Protein AF-A0A368F8L1-F1 (afdb_monomer)

Solvent-accessible surface area (backbone atoms only — not comparable to full-atom values): 5648 Å² total; per-residue (Å²): 132,92,80,85,63,76,74,54,62,53,98,48,73,66,45,27,51,52,34,55,73,67,60,71,75,77,75,64,91,86,54,55,66,55,58,50,49,54,52,49,37,58,64,38,85,54,59,72,73,11,58,43,56,38,98,64,23,62,53,56,53,60,71,28,81,73,40,69,86,60,58,68,63,43,52,74,69,67,67,59,84,82,80,86,77,84,84,126

Mean predicted aligned error: 4.56 Å

Structure (mmCIF, N/CA/C/O backbone):
data_AF-A0A368F8L1-F1
#
_entry.id   AF-A0A368F8L1-F1
#
loop_
_atom_site.group_PDB
_atom_site.id
_atom_site.type_symbol
_atom_site.label_atom_id
_atom_site.label_alt_id
_atom_site.label_comp_id
_atom_site.label_asym_id
_atom_site.label_entity_id
_atom_site.label_seq_id
_atom_site.pdbx_PDB_ins_code
_atom_site.Cartn_x
_atom_site.Cartn_y
_atom_site.Cartn_z
_atom_site.occupancy
_atom_site.B_iso_or_equiv
_atom_site.auth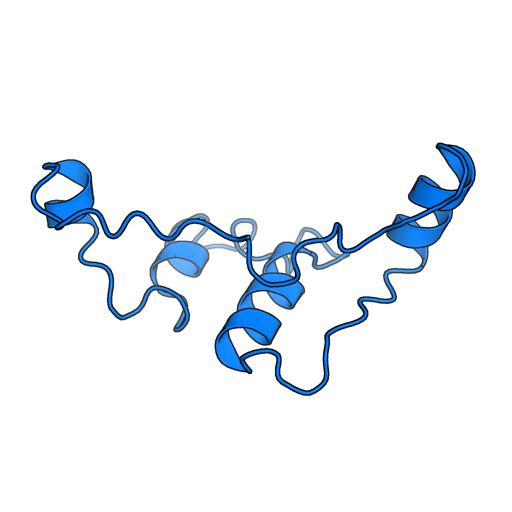_seq_id
_atom_site.auth_comp_id
_atom_site.auth_asym_id
_atom_site.auth_atom_id
_atom_site.pdbx_PDB_model_num
ATOM 1 N N . MET A 1 1 ? -3.547 -11.610 -0.447 1.00 69.88 1 MET A N 1
ATOM 2 C CA . MET A 1 1 ? -3.153 -11.059 -1.769 1.00 69.88 1 MET A CA 1
ATOM 3 C C . MET A 1 1 ?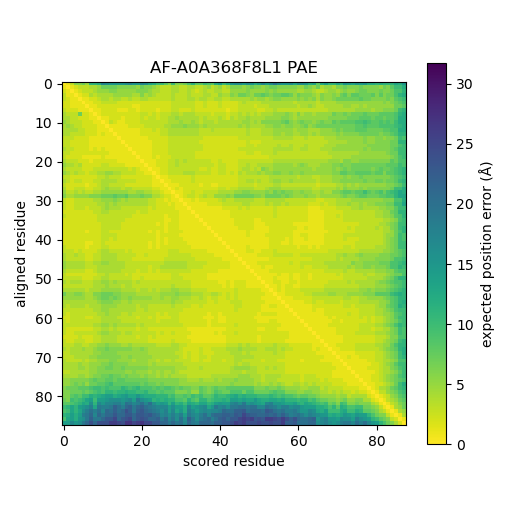 -4.395 -10.925 -2.642 1.00 69.88 1 MET A C 1
ATOM 5 O O . MET A 1 1 ? -5.166 -11.868 -2.675 1.00 69.88 1 MET A O 1
ATOM 9 N N . MET A 1 2 ? -4.611 -9.788 -3.319 1.00 85.06 2 MET A N 1
ATOM 10 C CA . MET A 1 2 ? -5.888 -9.507 -4.016 1.00 85.06 2 MET A CA 1
ATOM 11 C C . MET A 1 2 ? -5.892 -9.853 -5.512 1.00 85.06 2 MET A C 1
ATOM 13 O O . MET A 1 2 ? -6.907 -10.284 -6.040 1.00 85.06 2 MET A O 1
ATOM 17 N N . ALA A 1 3 ? -4.779 -9.632 -6.215 1.00 87.56 3 ALA A N 1
ATOM 18 C CA . ALA A 1 3 ? -4.698 -9.861 -7.663 1.00 87.56 3 ALA A CA 1
ATOM 19 C C . ALA A 1 3 ? -4.059 -11.212 -8.037 1.00 87.56 3 ALA A C 1
ATOM 21 O O . ALA A 1 3 ? -4.014 -11.539 -9.220 1.00 87.56 3 ALA A O 1
ATOM 22 N N . GLY A 1 4 ? -3.510 -11.951 -7.061 1.00 87.69 4 GLY A N 1
ATOM 23 C CA . GLY A 1 4 ? -2.761 -13.200 -7.282 1.00 87.69 4 GLY A CA 1
ATOM 24 C C . GLY A 1 4 ? -1.404 -13.028 -7.978 1.00 87.69 4 GLY A C 1
ATOM 25 O O . GLY A 1 4 ? -0.792 -14.000 -8.393 1.00 87.69 4 GLY A O 1
ATOM 26 N N . ARG A 1 5 ? -0.938 -11.789 -8.159 1.00 89.25 5 ARG A N 1
ATOM 27 C CA . ARG A 1 5 ? 0.243 -11.461 -8.966 1.00 89.25 5 ARG A CA 1
ATOM 28 C C . ARG A 1 5 ? 0.862 -10.132 -8.528 1.00 89.25 5 ARG A C 1
ATOM 30 O O . ARG A 1 5 ? 0.110 -9.264 -8.074 1.00 89.25 5 ARG A O 1
ATOM 37 N N . PRO A 1 6 ? 2.184 -9.938 -8.687 1.00 92.19 6 PRO A N 1
ATOM 38 C CA . PRO A 1 6 ? 2.843 -8.696 -8.301 1.00 92.19 6 PRO A CA 1
ATOM 39 C C . PRO A 1 6 ? 2.412 -7.515 -9.195 1.00 92.19 6 PRO A C 1
ATOM 41 O O . PRO A 1 6 ? 2.019 -7.736 -10.357 1.00 92.19 6 PRO A O 1
ATOM 44 N N . PRO A 1 7 ? 2.455 -6.277 -8.655 1.00 93.50 7 PRO A N 1
ATOM 45 C CA . PRO A 1 7 ? 2.041 -5.060 -9.358 1.00 93.50 7 PRO A CA 1
ATOM 46 C C . PRO A 1 7 ? 3.013 -4.640 -10.471 1.00 93.50 7 PRO A C 1
ATOM 48 O O . PRO A 1 7 ? 2.554 -4.142 -11.496 1.00 93.50 7 PRO A O 1
ATOM 51 N N . PHE A 1 8 ? 4.311 -4.902 -10.298 1.00 95.12 8 PHE A N 1
ATOM 52 C CA . PHE A 1 8 ? 5.375 -4.651 -11.275 1.00 95.12 8 PHE A CA 1
ATOM 53 C C . PHE A 1 8 ? 5.961 -5.981 -11.742 1.00 95.12 8 PHE A C 1
ATOM 55 O O . PHE A 1 8 ? 6.068 -6.917 -10.943 1.00 95.12 8 PHE A O 1
ATOM 62 N N . ARG A 1 9 ? 6.272 -6.095 -13.036 1.00 93.12 9 ARG A N 1
ATOM 63 C CA . ARG A 1 9 ? 6.759 -7.337 -13.657 1.00 93.12 9 ARG A CA 1
ATOM 64 C C . ARG A 1 9 ? 7.722 -7.040 -14.790 1.00 93.12 9 ARG A C 1
ATOM 66 O O . ARG A 1 9 ? 7.604 -6.009 -15.435 1.00 93.12 9 ARG A O 1
ATOM 73 N N . GLY A 1 10 ? 8.575 -8.016 -15.055 1.00 93.81 10 GLY A N 1
ATOM 74 C CA . GLY A 1 10 ? 9.505 -8.065 -16.169 1.00 93.81 10 GLY A CA 1
ATOM 75 C C . GLY A 1 10 ? 10.057 -9.481 -16.293 1.00 93.81 10 GLY A C 1
ATOM 76 O O . GLY A 1 10 ? 9.887 -10.293 -15.378 1.00 93.81 10 GLY A O 1
ATOM 77 N N . ASN A 1 11 ? 10.688 -9.784 -17.421 1.00 96.00 11 ASN A N 1
ATOM 78 C CA . ASN A 1 11 ? 11.336 -11.075 -17.663 1.00 96.00 11 ASN A CA 1
ATOM 79 C C . ASN A 1 11 ? 12.682 -11.193 -16.933 1.00 96.00 11 ASN A C 1
ATOM 81 O O . ASN A 1 11 ? 13.180 -12.293 -16.714 1.00 96.00 11 ASN A O 1
ATOM 85 N N . ASN A 1 12 ? 13.267 -10.059 -16.550 1.00 96.62 12 ASN A N 1
ATOM 86 C CA . ASN A 1 12 ? 14.500 -9.957 -15.782 1.00 96.62 12 ASN A CA 1
ATOM 87 C C . ASN A 1 12 ? 14.404 -8.810 -14.763 1.00 96.62 12 ASN A C 1
ATOM 89 O O . ASN A 1 12 ? 13.446 -8.034 -14.751 1.00 96.62 12 ASN A O 1
ATOM 93 N N . THR A 1 13 ? 15.408 -8.706 -13.896 1.00 96.44 13 THR A N 1
ATOM 94 C CA . THR A 1 13 ? 15.464 -7.699 -12.829 1.00 96.44 13 THR A CA 1
ATOM 95 C C . THR A 1 13 ? 15.430 -6.268 -13.371 1.00 96.44 13 THR A C 1
ATOM 97 O O . THR A 1 13 ? 14.742 -5.426 -12.801 1.00 96.44 13 THR A O 1
ATOM 100 N N . SER A 1 14 ? 16.120 -5.996 -14.482 1.00 97.25 14 SER A N 1
ATOM 101 C CA . SER A 1 14 ? 16.152 -4.663 -15.095 1.00 97.25 14 SER A CA 1
ATOM 102 C C . SER A 1 14 ? 14.762 -4.226 -15.555 1.00 97.25 14 SER A C 1
ATOM 104 O O . SER A 1 14 ? 14.299 -3.164 -15.159 1.00 97.25 14 SER A O 1
ATOM 106 N N . GLU A 1 15 ? 14.034 -5.095 -16.262 1.00 96.88 15 GLU A N 1
ATOM 107 C CA . GLU A 1 15 ? 12.656 -4.823 -16.690 1.00 96.88 15 GLU A CA 1
ATOM 108 C C . GLU A 1 15 ? 11.702 -4.617 -15.501 1.00 96.88 15 GLU A C 1
ATOM 110 O O . GLU A 1 15 ? 10.752 -3.836 -15.580 1.00 96.88 15 GLU A O 1
ATOM 115 N N . ILE A 1 16 ? 11.940 -5.299 -14.374 1.00 96.38 16 ILE A N 1
ATOM 116 C CA . ILE A 1 16 ? 11.166 -5.073 -13.145 1.00 96.38 16 ILE A CA 1
ATOM 117 C C . ILE A 1 16 ? 11.440 -3.669 -12.596 1.00 96.38 16 ILE A C 1
ATOM 119 O O . ILE A 1 16 ? 10.487 -2.983 -12.221 1.00 96.38 16 ILE A O 1
ATOM 123 N N . TYR A 1 17 ? 12.702 -3.230 -12.553 1.00 96.56 17 TYR A N 1
ATOM 124 C CA . TYR A 1 17 ? 13.044 -1.872 -12.123 1.00 96.56 17 TYR A CA 1
ATOM 125 C C . TYR A 1 17 ? 12.439 -0.820 -13.045 1.00 96.56 17 TYR A C 1
ATOM 127 O O . TYR A 1 17 ? 11.808 0.111 -12.547 1.00 96.56 17 TYR A O 1
ATOM 135 N N . ASP A 1 18 ? 12.525 -1.012 -14.359 1.00 95.88 18 ASP A N 1
ATOM 136 C CA . ASP A 1 18 ? 11.890 -0.123 -15.330 1.00 95.88 18 ASP A CA 1
ATOM 137 C C . ASP A 1 18 ? 10.377 -0.049 -15.086 1.00 95.88 18 ASP A C 1
ATOM 139 O O . ASP A 1 18 ? 9.805 1.036 -14.996 1.00 95.88 18 ASP A O 1
ATOM 143 N N . SER A 1 19 ? 9.721 -1.191 -14.848 1.00 95.31 19 SER A N 1
ATOM 144 C CA . SER A 1 19 ? 8.292 -1.238 -14.518 1.00 95.31 19 SER A CA 1
ATOM 145 C C . SER A 1 19 ? 7.946 -0.500 -13.215 1.00 95.31 19 SER A C 1
ATOM 147 O O . SER A 1 19 ? 6.877 0.117 -13.146 1.00 95.31 19 SER A O 1
ATOM 149 N N . ILE A 1 20 ? 8.810 -0.554 -12.194 1.00 95.44 20 ILE A N 1
ATOM 150 C CA . ILE A 1 20 ? 8.644 0.193 -10.936 1.00 95.44 20 ILE A CA 1
ATOM 151 C C . ILE A 1 20 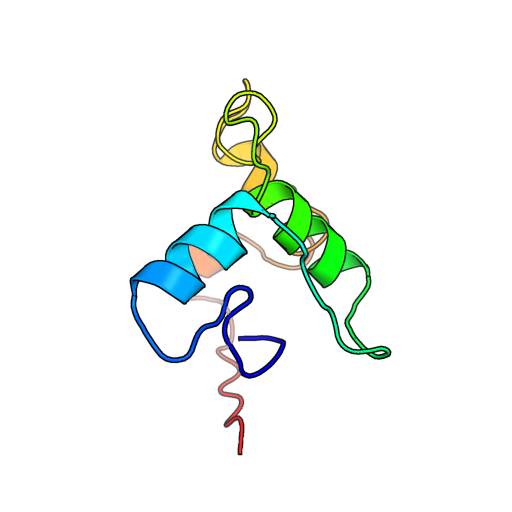? 8.746 1.697 -11.200 1.00 95.44 20 ILE A C 1
ATOM 153 O O . ILE A 1 20 ? 7.892 2.451 -10.731 1.00 95.44 20 ILE A O 1
ATOM 157 N N . MET A 1 21 ? 9.752 2.116 -11.970 1.00 93.25 21 MET A N 1
ATOM 158 C CA . MET A 1 21 ? 10.001 3.519 -12.305 1.00 93.25 21 MET A CA 1
ATOM 159 C C . MET A 1 21 ? 8.888 4.107 -13.181 1.00 93.25 21 MET A C 1
ATOM 161 O O . MET A 1 21 ? 8.475 5.242 -12.966 1.00 93.25 21 MET A O 1
ATOM 165 N N . GLU A 1 22 ? 8.341 3.328 -14.120 1.00 94.56 22 GLU A N 1
ATOM 166 C CA . GLU A 1 22 ? 7.181 3.737 -14.921 1.00 94.56 22 GLU A CA 1
ATOM 167 C C . GLU A 1 22 ? 5.896 3.892 -14.094 1.00 94.56 22 GLU A C 1
ATOM 169 O O . GLU A 1 22 ? 4.969 4.587 -14.511 1.00 94.56 22 GLU A O 1
ATOM 174 N N . HIS A 1 23 ? 5.799 3.194 -12.959 1.00 92.88 23 HIS A N 1
ATOM 175 C CA . HIS A 1 23 ? 4.669 3.245 -12.033 1.00 92.88 23 HIS A CA 1
ATOM 176 C C . HIS A 1 23 ? 3.278 2.965 -12.661 1.00 92.88 23 HIS A C 1
ATOM 178 O O . HIS A 1 23 ? 2.228 3.382 -12.164 1.00 92.88 23 HIS A O 1
ATOM 184 N N . LYS A 1 24 ? 3.215 2.203 -13.759 1.00 92.00 24 LYS A N 1
ATOM 185 C CA . LYS A 1 24 ? 1.949 1.880 -14.448 1.00 92.00 24 LYS A CA 1
ATOM 186 C C . LYS A 1 24 ? 1.208 0.719 -13.775 1.00 92.00 24 LYS A C 1
ATOM 188 O O . LYS A 1 24 ? 1.210 -0.414 -14.261 1.00 92.00 24 LYS A O 1
ATOM 193 N N . LEU A 1 25 ? 0.518 1.000 -12.670 1.00 92.94 25 LEU A N 1
ATOM 194 C CA . LEU A 1 25 ? -0.262 0.001 -11.930 1.00 92.94 25 LEU A CA 1
ATOM 195 C C . LEU A 1 25 ? -1.483 -0.502 -12.724 1.00 92.94 25 LEU A C 1
ATOM 197 O O . LEU A 1 25 ? -2.438 0.237 -12.980 1.00 92.94 25 LEU A O 1
ATOM 201 N N . LYS A 1 26 ? -1.499 -1.799 -13.055 1.00 92.12 26 LYS A N 1
ATOM 202 C CA . LYS A 1 26 ? -2.614 -2.460 -13.758 1.00 92.12 26 LYS A CA 1
ATOM 203 C C . LYS A 1 26 ? -3.479 -3.274 -12.796 1.00 92.12 26 LYS A C 1
ATOM 205 O O . LYS A 1 26 ? -3.035 -4.270 -12.226 1.00 92.12 26 LYS A O 1
ATOM 210 N N . PHE A 1 27 ? -4.755 -2.909 -12.695 1.00 93.0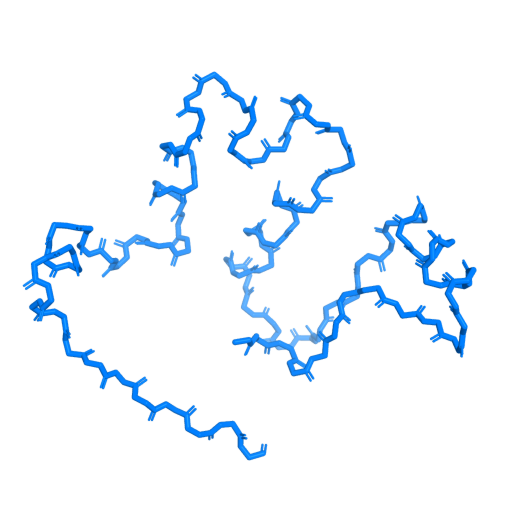0 27 PHE A N 1
ATOM 211 C CA . PHE A 1 27 ? -5.740 -3.607 -11.864 1.00 93.00 27 PHE A CA 1
ATOM 212 C C . PHE A 1 27 ? -6.747 -4.384 -12.730 1.00 93.00 27 PHE A C 1
ATOM 214 O O . PHE A 1 27 ? -7.170 -3.862 -13.763 1.00 93.00 27 PHE A O 1
ATOM 221 N N . PRO A 1 28 ? -7.178 -5.594 -12.322 1.00 92.56 28 PRO A N 1
ATOM 222 C CA . PRO A 1 28 ? -8.320 -6.277 -12.936 1.00 92.56 28 PRO A CA 1
ATOM 223 C C . PRO A 1 28 ? -9.594 -5.414 -12.925 1.00 92.56 28 PRO A C 1
ATOM 225 O O . PRO A 1 28 ? -9.764 -4.569 -12.044 1.00 92.56 28 PRO A O 1
ATOM 228 N N . ARG A 1 29 ? -10.519 -5.645 -13.870 1.00 90.00 29 ARG A N 1
ATOM 229 C CA . ARG A 1 29 ? -11.788 -4.887 -13.944 1.00 90.00 29 ARG A CA 1
ATOM 230 C C . ARG A 1 29 ? -12.631 -5.026 -12.673 1.00 90.00 29 ARG A C 1
ATOM 232 O O . ARG A 1 29 ? -13.181 -4.040 -12.206 1.00 90.00 29 ARG A O 1
ATOM 239 N N . SER A 1 30 ? -12.673 -6.222 -12.092 1.00 89.75 30 SER A N 1
ATOM 240 C CA . SER A 1 30 ? -13.418 -6.543 -10.868 1.00 89.75 30 SER A CA 1
ATOM 241 C C . SER A 1 30 ? -12.679 -6.193 -9.569 1.00 89.75 30 SER A C 1
ATOM 243 O O . SER A 1 30 ? -13.086 -6.617 -8.490 1.00 89.75 30 SER A O 1
ATOM 245 N N . PHE A 1 31 ? -11.571 -5.448 -9.636 1.00 92.94 31 PHE A N 1
ATOM 246 C CA . PHE A 1 31 ? -10.803 -5.121 -8.440 1.00 92.94 31 PHE A CA 1
ATOM 247 C C . PHE A 1 31 ? -11.574 -4.142 -7.550 1.00 92.94 31 PHE A C 1
ATOM 249 O O . PHE A 1 31 ? -11.987 -3.074 -8.005 1.00 92.94 31 PHE A O 1
ATOM 256 N N . ASN A 1 32 ? -11.734 -4.495 -6.273 1.00 94.75 32 ASN A N 1
ATOM 257 C CA . ASN A 1 32 ? -12.432 -3.671 -5.291 1.00 94.75 32 ASN A CA 1
ATOM 258 C C . ASN A 1 32 ? -11.861 -2.236 -5.264 1.00 94.75 32 ASN A C 1
ATOM 260 O O . ASN A 1 32 ? -10.645 -2.044 -5.224 1.00 94.75 32 ASN A O 1
ATOM 264 N N . LEU A 1 33 ? -12.735 -1.226 -5.288 1.00 96.06 33 LEU A N 1
ATOM 265 C CA . LEU A 1 33 ? -12.325 0.180 -5.397 1.00 96.06 33 LEU A CA 1
ATOM 266 C C . LEU A 1 33 ? -11.568 0.678 -4.160 1.00 96.06 33 LEU A C 1
ATOM 268 O O . LEU A 1 33 ? -10.572 1.382 -4.301 1.00 96.06 33 LEU A O 1
ATOM 272 N N . VAL A 1 34 ? -11.985 0.264 -2.963 1.00 96.81 34 VAL A N 1
ATOM 273 C CA . VAL A 1 34 ? -11.301 0.610 -1.707 1.00 96.81 34 VAL A CA 1
ATOM 274 C C . VAL A 1 34 ? -9.935 -0.080 -1.634 1.00 96.81 34 VAL A C 1
ATOM 276 O O . VAL A 1 34 ? -8.956 0.534 -1.216 1.00 96.81 34 VAL A O 1
ATOM 279 N N . ALA A 1 35 ? -9.845 -1.325 -2.116 1.00 95.31 35 ALA A N 1
ATOM 280 C CA . ALA A 1 35 ? -8.578 -2.042 -2.263 1.00 95.31 35 ALA A CA 1
ATO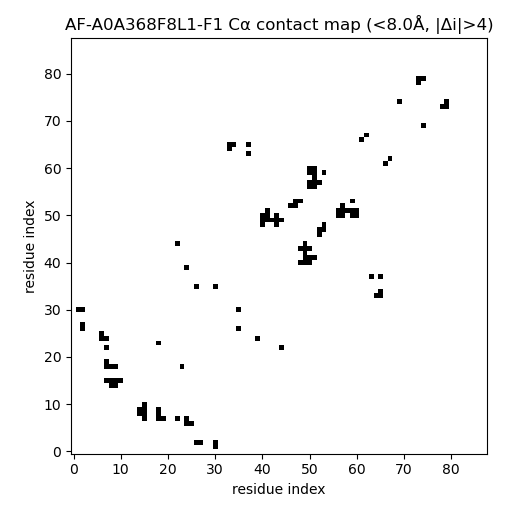M 281 C C . ALA A 1 35 ? -7.643 -1.343 -3.262 1.00 95.31 35 ALA A C 1
ATOM 283 O O . ALA A 1 35 ? -6.435 -1.267 -3.055 1.00 95.31 35 ALA A O 1
ATOM 284 N N . LYS A 1 36 ? -8.189 -0.847 -4.378 1.00 96.00 36 LYS A N 1
ATOM 285 C CA . LYS A 1 36 ? -7.414 -0.106 -5.381 1.00 96.00 36 LYS A CA 1
ATOM 286 C C . LYS A 1 36 ? -6.834 1.169 -4.774 1.00 96.00 36 LYS A C 1
ATOM 288 O O . LYS A 1 36 ? -5.669 1.463 -5.022 1.00 96.00 36 LYS A O 1
ATOM 293 N N . ASP A 1 37 ? -7.634 1.894 -3.995 1.00 97.50 37 ASP A N 1
ATOM 294 C CA . ASP A 1 37 ? -7.227 3.143 -3.346 1.00 97.50 37 ASP A CA 1
ATOM 295 C C . ASP A 1 37 ? -6.059 2.928 -2.373 1.00 97.50 37 ASP A C 1
ATOM 297 O O . ASP A 1 37 ? -5.017 3.564 -2.525 1.00 97.50 37 ASP A O 1
ATOM 301 N N . ILE A 1 38 ? -6.169 1.953 -1.457 1.00 97.38 38 ILE A N 1
ATOM 302 C CA . ILE A 1 38 ? -5.078 1.650 -0.513 1.00 97.38 38 ILE A CA 1
ATOM 303 C C . ILE A 1 38 ? -3.794 1.232 -1.244 1.00 97.38 38 ILE A C 1
ATOM 305 O O . ILE A 1 38 ? -2.714 1.702 -0.900 1.00 97.38 38 ILE A O 1
ATOM 309 N N . VAL A 1 39 ? -3.893 0.395 -2.287 1.00 96.56 39 VAL A N 1
ATOM 310 C CA . VAL A 1 39 ? -2.718 -0.053 -3.055 1.00 96.56 39 VAL A CA 1
ATOM 311 C C . VAL A 1 39 ? -2.028 1.125 -3.737 1.00 96.56 39 VAL A C 1
ATOM 313 O O . VAL A 1 39 ? -0.806 1.211 -3.686 1.00 96.56 39 VAL A O 1
ATOM 316 N N . LYS A 1 40 ? -2.787 2.040 -4.351 1.00 96.50 40 LYS A N 1
ATOM 317 C CA . LYS A 1 40 ? -2.216 3.237 -4.984 1.00 96.50 40 LYS A CA 1
ATOM 318 C C . LYS A 1 40 ? -1.489 4.116 -3.969 1.00 96.50 40 LYS A C 1
ATOM 320 O O . LYS A 1 40 ? -0.338 4.455 -4.193 1.00 96.50 40 LYS A O 1
ATOM 325 N N . LYS A 1 41 ? -2.127 4.415 -2.835 1.00 97.19 41 LYS A N 1
ATOM 326 C CA . LYS A 1 41 ? -1.554 5.290 -1.800 1.00 97.19 41 LYS A CA 1
ATOM 327 C C . LYS A 1 41 ? -0.314 4.700 -1.122 1.00 97.19 41 LYS A C 1
ATOM 329 O O . LYS A 1 41 ? 0.579 5.442 -0.723 1.00 97.19 41 LYS A O 1
ATOM 334 N N . LEU A 1 42 ? -0.243 3.374 -0.991 1.00 97.12 42 LEU A N 1
ATOM 335 C CA . LEU A 1 42 ? 0.947 2.685 -0.481 1.00 97.12 42 LEU A CA 1
ATOM 336 C C . LEU A 1 42 ? 2.086 2.637 -1.507 1.00 97.12 42 LEU A C 1
ATOM 338 O O . LEU A 1 42 ? 3.251 2.688 -1.124 1.00 97.12 42 LEU A O 1
ATOM 342 N N . LEU A 1 43 ? 1.760 2.526 -2.797 1.00 96.62 43 LEU A N 1
ATOM 343 C CA . LEU A 1 43 ? 2.746 2.471 -3.878 1.00 96.62 43 LEU A CA 1
ATOM 344 C C . LEU A 1 43 ? 3.108 3.851 -4.441 1.00 96.62 43 LEU A C 1
ATOM 346 O O . LEU A 1 43 ? 3.851 3.906 -5.412 1.00 96.62 43 LEU A O 1
ATOM 350 N N . GLU A 1 44 ? 2.637 4.938 -3.830 1.00 95.94 44 GLU A N 1
ATOM 351 C CA . GLU A 1 44 ? 2.906 6.311 -4.263 1.00 95.94 44 GLU A CA 1
ATOM 352 C C . GLU A 1 44 ? 4.406 6.561 -4.483 1.00 95.94 44 GLU A C 1
ATOM 354 O O . GLU A 1 44 ? 5.243 6.173 -3.655 1.00 95.94 44 GLU A O 1
ATOM 359 N N . ILE A 1 45 ? 4.750 7.195 -5.606 1.00 94.69 45 ILE A N 1
ATOM 360 C CA . ILE A 1 45 ? 6.143 7.434 -6.006 1.00 94.69 45 ILE A CA 1
ATOM 361 C C . ILE A 1 45 ? 6.769 8.444 -5.050 1.00 94.69 45 ILE A C 1
ATOM 363 O O . ILE A 1 45 ? 7.853 8.203 -4.508 1.00 94.69 45 ILE A O 1
ATOM 367 N N . ASP A 1 46 ? 6.060 9.547 -4.804 1.00 94.62 46 ASP A N 1
ATOM 368 C CA . ASP A 1 46 ? 6.499 10.566 -3.865 1.00 94.62 46 ASP A CA 1
ATOM 369 C C . ASP A 1 46 ? 6.354 10.055 -2.427 1.00 94.62 46 ASP A C 1
ATOM 371 O O . ASP A 1 46 ? 5.260 9.881 -1.887 1.00 94.62 46 ASP A O 1
ATOM 375 N N . ARG A 1 47 ? 7.497 9.841 -1.772 1.00 93.62 47 ARG A N 1
ATOM 376 C CA . ARG A 1 47 ? 7.553 9.372 -0.384 1.00 93.62 47 ARG A CA 1
ATOM 377 C C . ARG A 1 47 ? 6.856 10.320 0.588 1.00 93.62 47 ARG A C 1
ATOM 379 O O . ARG A 1 47 ? 6.379 9.848 1.609 1.00 93.62 47 ARG A O 1
ATOM 386 N N . THR A 1 48 ? 6.788 11.616 0.298 1.00 95.62 48 THR A N 1
ATOM 387 C CA . THR A 1 48 ? 6.140 12.599 1.181 1.00 95.62 48 THR A CA 1
ATOM 388 C C . THR A 1 48 ? 4.615 12.489 1.164 1.00 95.62 48 THR A C 1
ATOM 390 O O . THR A 1 48 ? 3.963 12.857 2.140 1.00 95.62 48 THR A O 1
ATOM 393 N N . LEU A 1 49 ? 4.056 11.927 0.087 1.00 95.81 49 LEU A N 1
ATOM 394 C CA . LEU A 1 49 ? 2.623 11.685 -0.101 1.00 95.81 49 LEU A CA 1
ATOM 395 C C . LEU A 1 49 ? 2.234 10.221 0.145 1.00 95.81 49 LEU A C 1
ATOM 397 O O . LEU A 1 49 ? 1.050 9.884 0.203 1.00 95.81 49 LEU A O 1
ATOM 401 N N . ARG A 1 50 ? 3.225 9.338 0.298 1.00 97.69 50 ARG A N 1
ATOM 402 C CA . ARG A 1 50 ? 3.007 7.912 0.521 1.00 97.69 50 ARG A CA 1
ATOM 403 C C . ARG A 1 50 ? 2.329 7.668 1.861 1.00 97.69 50 ARG A C 1
ATOM 405 O O . ARG A 1 50 ? 2.746 8.171 2.907 1.00 97.69 50 ARG A O 1
ATOM 412 N N . LEU A 1 51 ? 1.289 6.840 1.834 1.00 97.50 51 LEU A N 1
ATOM 413 C CA . LEU A 1 51 ? 0.572 6.438 3.038 1.00 97.50 51 LEU A CA 1
ATOM 414 C C . LEU A 1 51 ? 1.530 5.779 4.036 1.00 97.50 51 LEU A C 1
ATOM 416 O O . LEU A 1 51 ? 2.285 4.880 3.669 1.00 97.50 51 LEU A O 1
ATOM 420 N N . GLY A 1 52 ? 1.499 6.230 5.290 1.00 96.50 52 GLY A N 1
ATOM 421 C CA . GLY A 1 52 ? 2.456 5.803 6.313 1.00 96.50 52 GLY A CA 1
ATOM 422 C C . GLY A 1 52 ? 3.690 6.702 6.455 1.00 96.50 52 GLY A C 1
ATOM 423 O O . GLY A 1 52 ? 4.371 6.610 7.472 1.00 96.50 52 GLY A O 1
ATOM 424 N N . CYS A 1 53 ? 3.967 7.581 5.487 1.00 96.81 53 CYS A N 1
ATOM 425 C CA . CYS A 1 53 ? 5.108 8.507 5.502 1.00 96.81 53 CYS A CA 1
ATOM 426 C C . CYS A 1 53 ? 4.708 9.974 5.749 1.00 96.81 53 CYS A C 1
ATOM 428 O O . CYS A 1 53 ? 5.574 10.833 5.904 1.00 96.81 53 CYS A O 1
ATOM 430 N N . MET A 1 54 ? 3.405 10.258 5.790 1.00 94.69 54 MET A N 1
ATOM 431 C CA . MET A 1 54 ? 2.845 11.570 6.116 1.00 94.69 54 MET A CA 1
ATOM 432 C C . MET A 1 54 ? 2.872 11.837 7.631 1.00 94.69 54 MET A C 1
ATOM 434 O O . MET A 1 54 ? 3.318 11.009 8.425 1.00 94.69 54 MET A O 1
ATOM 438 N N . LYS A 1 55 ? 2.370 13.006 8.052 1.00 95.94 55 LYS A N 1
ATOM 439 C CA . LYS A 1 55 ? 2.432 13.479 9.447 1.00 95.94 55 LYS A CA 1
ATOM 440 C C . LYS A 1 55 ? 1.838 12.508 10.473 1.00 95.94 55 LYS A C 1
ATOM 442 O O . LYS A 1 55 ? 2.386 12.408 11.565 1.00 95.94 55 LYS A O 1
ATOM 447 N N . ASN A 1 56 ? 0.760 11.793 10.143 1.00 95.44 56 ASN A N 1
ATOM 448 C CA . ASN A 1 56 ? 0.138 10.854 11.085 1.00 95.44 56 ASN A CA 1
ATOM 449 C C . ASN A 1 56 ? 0.758 9.446 11.011 1.00 95.44 56 ASN A C 1
ATOM 451 O O . ASN A 1 56 ? 0.369 8.551 11.766 1.00 95.44 56 ASN A O 1
ATOM 455 N N . GLY A 1 57 ? 1.723 9.230 10.111 1.00 95.56 57 GLY A N 1
ATOM 456 C CA . GLY A 1 57 ? 2.464 7.984 9.972 1.00 95.56 57 GLY A CA 1
ATOM 457 C C . GLY A 1 57 ? 1.549 6.772 9.804 1.00 95.56 57 GLY A C 1
ATOM 458 O O . GLY A 1 57 ? 0.637 6.757 8.977 1.00 95.56 57 GLY A O 1
ATOM 459 N N . VAL A 1 58 ? 1.776 5.744 10.625 1.00 96.06 58 VAL A N 1
ATOM 460 C CA . VAL A 1 58 ? 1.007 4.490 10.597 1.00 96.06 58 VAL A CA 1
ATOM 461 C C . VAL A 1 58 ? -0.496 4.696 10.812 1.00 96.06 58 VAL A C 1
ATOM 463 O O . VAL A 1 58 ? -1.292 3.909 10.305 1.00 96.06 58 VAL A O 1
ATOM 466 N N . ARG A 1 59 ? -0.907 5.764 11.507 1.00 96.62 59 ARG A N 1
ATOM 467 C CA . ARG A 1 59 ? -2.319 6.056 11.771 1.00 96.62 59 ARG A CA 1
ATOM 468 C C . ARG A 1 59 ? -3.111 6.222 10.469 1.00 96.62 59 ARG A C 1
ATOM 470 O O . ARG A 1 59 ? -4.196 5.662 10.362 1.00 96.62 59 ARG A O 1
ATOM 477 N N . ASP A 1 60 ? -2.527 6.861 9.450 1.00 96.25 60 ASP A N 1
ATOM 478 C CA . ASP A 1 60 ? -3.160 7.017 8.130 1.00 96.25 60 ASP A CA 1
ATOM 479 C C . ASP A 1 60 ? -3.406 5.666 7.435 1.00 96.25 60 ASP A C 1
ATOM 481 O O . ASP A 1 60 ? -4.348 5.516 6.655 1.00 96.2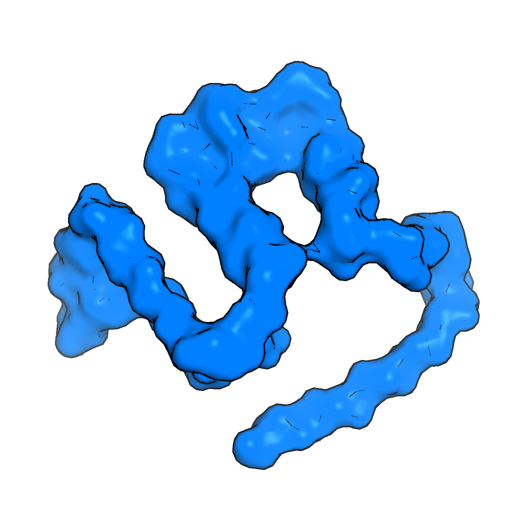5 60 ASP A O 1
ATOM 485 N N . VAL A 1 61 ? -2.562 4.665 7.715 1.00 97.31 61 VAL A N 1
ATOM 486 C CA . VAL A 1 61 ? -2.748 3.297 7.217 1.00 97.31 61 VAL A CA 1
ATOM 487 C C . VAL A 1 61 ? -3.898 2.628 7.961 1.00 97.31 61 VAL A C 1
ATOM 489 O O . VAL A 1 61 ? -4.791 2.085 7.316 1.00 97.31 61 VAL A O 1
ATOM 492 N N . LEU A 1 62 ? -3.889 2.679 9.295 1.00 96.31 62 LEU A N 1
ATOM 493 C CA . LEU A 1 62 ? -4.873 1.994 10.141 1.00 96.31 62 LEU A CA 1
ATOM 494 C C . LEU A 1 62 ? -6.293 2.552 9.972 1.00 96.31 62 LEU A C 1
ATOM 496 O O . LEU A 1 62 ? -7.251 1.783 9.943 1.00 96.31 62 LEU A O 1
ATOM 500 N N . ASP A 1 63 ? -6.419 3.870 9.808 1.00 96.56 63 ASP A N 1
ATOM 501 C CA . ASP A 1 63 ? -7.703 4.565 9.662 1.00 96.56 63 ASP A CA 1
ATOM 502 C C . ASP A 1 63 ? -8.231 4.539 8.209 1.00 96.56 63 ASP A C 1
ATOM 504 O O . ASP A 1 63 ? -9.311 5.053 7.904 1.00 96.56 63 ASP A O 1
ATOM 508 N N . HIS A 1 64 ? -7.497 3.928 7.273 1.00 98.06 64 HIS A N 1
ATOM 509 C CA . HIS A 1 64 ? -7.939 3.824 5.888 1.00 98.06 64 HIS A CA 1
ATOM 510 C C . HIS A 1 64 ? -9.218 2.979 5.767 1.00 98.06 64 HIS A C 1
ATOM 512 O O . HIS A 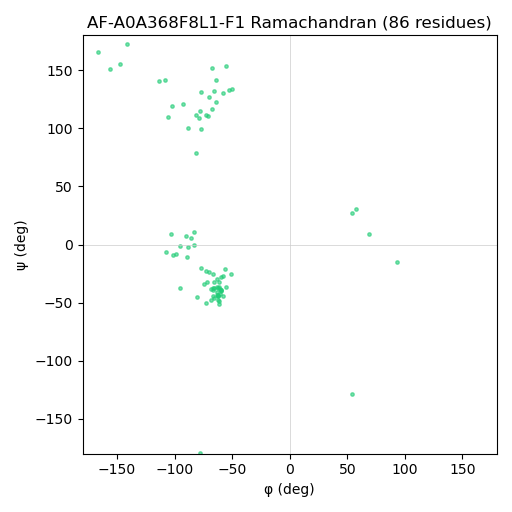1 64 ? -9.325 1.899 6.346 1.00 98.06 64 HIS A O 1
ATOM 518 N N . LYS A 1 65 ? -10.148 3.378 4.882 1.00 97.62 65 LYS A N 1
ATOM 519 C CA . LYS A 1 65 ? -11.430 2.675 4.624 1.00 97.62 65 LYS A CA 1
ATOM 520 C C . LYS A 1 65 ? -11.295 1.175 4.341 1.00 97.62 65 LYS A C 1
ATOM 522 O O . LYS A 1 65 ? -12.239 0.416 4.536 1.00 97.62 65 LYS A O 1
ATOM 527 N N . TRP A 1 66 ? -10.132 0.750 3.855 1.00 96.75 66 TRP A N 1
ATOM 528 C CA . TRP A 1 66 ? -9.822 -0.661 3.616 1.00 96.75 66 TRP A CA 1
ATOM 529 C C . TRP A 1 66 ? -9.849 -1.487 4.907 1.00 96.75 66 TRP A C 1
ATOM 531 O O . TRP A 1 66 ? -10.335 -2.614 4.899 1.00 96.75 66 TRP A O 1
ATOM 541 N N . PHE A 1 67 ? -9.391 -0.905 6.013 1.00 96.12 67 PHE A N 1
ATOM 542 C CA . PHE A 1 67 ? -9.305 -1.556 7.313 1.00 96.12 67 PHE A CA 1
ATOM 543 C C . PHE A 1 67 ? -10.421 -1.140 8.281 1.00 96.12 67 PHE A C 1
ATOM 545 O O . PHE A 1 67 ? -10.406 -1.557 9.428 1.00 96.12 67 PHE A O 1
ATOM 552 N N . GLN A 1 68 ? -11.440 -0.401 7.825 1.00 95.38 68 GLN A N 1
ATOM 553 C CA . GLN A 1 68 ? -12.519 0.127 8.682 1.00 95.38 68 GLN A CA 1
ATOM 554 C C . GLN A 1 68 ? -13.287 -0.931 9.499 1.00 95.38 68 GLN A C 1
ATOM 556 O O . GLN A 1 68 ? -13.982 -0.590 10.445 1.00 95.38 68 GLN A O 1
ATOM 561 N N . LYS A 1 69 ? -13.238 -2.205 9.084 1.00 92.88 69 LYS A N 1
ATOM 562 C CA . LYS A 1 69 ? -13.914 -3.325 9.760 1.00 92.88 69 LY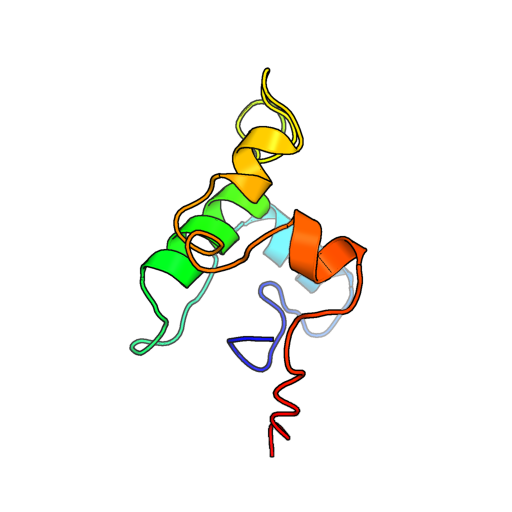S A CA 1
ATOM 563 C C . LYS A 1 69 ? -13.004 -4.074 10.737 1.00 92.88 69 LYS A C 1
ATOM 565 O O . LYS A 1 69 ? -13.441 -5.067 11.307 1.00 92.88 69 LYS A O 1
ATOM 570 N N . ILE A 1 70 ? -11.740 -3.672 10.852 1.00 93.19 70 ILE A N 1
ATOM 571 C CA . ILE A 1 70 ? -10.776 -4.296 11.752 1.00 93.19 70 ILE A CA 1
ATOM 572 C C . ILE A 1 70 ? -10.810 -3.545 13.074 1.00 93.19 70 ILE A C 1
ATOM 574 O O . ILE A 1 70 ? -10.517 -2.351 13.117 1.00 93.19 70 ILE A O 1
ATOM 578 N N . ASP A 1 71 ? -11.114 -4.268 14.146 1.00 94.75 71 ASP A N 1
ATOM 579 C CA . ASP A 1 71 ? -10.772 -3.822 15.486 1.00 94.75 71 ASP A CA 1
ATOM 580 C C . ASP A 1 71 ? -9.303 -4.179 15.750 1.00 94.75 71 ASP A C 1
ATOM 582 O O . ASP A 1 71 ? -8.905 -5.347 15.788 1.00 94.75 71 ASP A O 1
ATOM 586 N N . TRP A 1 72 ? -8.468 -3.147 15.849 1.00 94.31 72 TRP A N 1
ATOM 587 C CA . TRP A 1 72 ? -7.029 -3.308 16.023 1.00 94.31 72 TRP A CA 1
ATOM 588 C C . TRP A 1 72 ? -6.651 -3.840 17.405 1.00 94.31 72 TRP A C 1
ATOM 590 O O . TRP A 1 72 ? -5.574 -4.424 17.544 1.00 94.31 72 TRP A O 1
ATOM 600 N N . GLU A 1 73 ? -7.502 -3.645 18.412 1.00 95.12 73 GLU A N 1
ATOM 601 C CA . GLU A 1 73 ? -7.256 -4.124 19.767 1.00 95.12 73 GLU A CA 1
ATOM 602 C C . GLU A 1 73 ? -7.611 -5.603 19.887 1.00 95.12 73 GLU A C 1
ATOM 604 O O . GLU A 1 73 ? -6.788 -6.395 20.348 1.00 95.12 73 GLU A O 1
ATOM 609 N N . ASP A 1 74 ? -8.757 -6.016 19.347 1.00 94.88 74 ASP A N 1
ATOM 610 C CA . ASP A 1 74 ? -9.101 -7.438 19.261 1.00 94.88 74 ASP A CA 1
ATOM 611 C C . ASP A 1 74 ? -8.082 -8.211 18.420 1.00 94.88 74 ASP A C 1
ATOM 613 O O . ASP A 1 74 ? -7.702 -9.330 18.774 1.00 94.88 74 ASP A O 1
ATOM 617 N N . LEU A 1 75 ? -7.586 -7.614 17.327 1.00 94.25 75 LEU A N 1
ATOM 618 C CA . LEU A 1 75 ? -6.537 -8.226 16.513 1.00 94.25 75 LEU A CA 1
ATOM 619 C C . LEU A 1 75 ? -5.246 -8.421 17.319 1.00 94.25 75 LEU A C 1
ATOM 621 O O . LEU A 1 75 ? -4.638 -9.488 17.254 1.00 94.25 75 LEU A O 1
ATOM 625 N N . ARG A 1 76 ? -4.841 -7.413 18.102 1.00 93.94 76 ARG A N 1
ATOM 626 C CA . ARG A 1 76 ? -3.655 -7.473 18.972 1.00 93.94 76 ARG A CA 1
ATOM 627 C C . ARG A 1 76 ? -3.798 -8.540 20.055 1.00 93.94 76 ARG A C 1
ATOM 629 O O . ARG A 1 76 ? -2.820 -9.203 20.386 1.00 93.94 76 ARG A O 1
ATOM 636 N N . GLN A 1 77 ? -5.007 -8.713 20.578 1.00 96.69 77 GLN A N 1
ATOM 637 C CA . GLN A 1 77 ? -5.337 -9.702 21.603 1.00 96.69 77 GLN A CA 1
ATOM 638 C C . GLN A 1 77 ? -5.671 -11.088 21.026 1.00 96.69 77 GLN A C 1
ATOM 640 O O . GLN A 1 77 ? -6.048 -11.980 21.783 1.00 96.69 77 GLN A O 1
ATOM 645 N N . LEU A 1 78 ? -5.525 -11.284 19.707 1.00 91.88 78 LEU A N 1
ATOM 646 C CA . LEU A 1 78 ? -5.823 -12.534 18.995 1.00 91.88 78 LEU A CA 1
ATOM 647 C C . LEU A 1 78 ? -7.276 -13.014 19.165 1.00 91.88 78 LEU A C 1
ATOM 649 O O . LEU A 1 78 ? -7.555 -14.210 19.129 1.00 91.88 78 LEU A O 1
ATOM 653 N N . LYS A 1 79 ? -8.212 -12.076 19.327 1.00 93.81 79 LYS A N 1
ATOM 654 C CA . LYS A 1 79 ? -9.649 -12.343 19.497 1.00 93.81 79 LYS A CA 1
ATOM 655 C C . LYS A 1 79 ? -10.422 -12.409 18.180 1.00 93.81 79 LYS A C 1
ATOM 657 O O . LYS A 1 79 ? -11.582 -12.806 18.166 1.00 93.81 79 LYS A O 1
ATOM 662 N N . VAL A 1 80 ? -9.797 -12.016 17.073 1.00 90.00 80 VAL A N 1
ATOM 663 C CA . VAL A 1 80 ? -10.428 -12.015 15.748 1.00 90.00 80 VAL A CA 1
ATOM 664 C C . VAL A 1 80 ? -10.480 -13.435 15.186 1.00 90.00 80 VAL A C 1
ATOM 666 O O . VAL A 1 80 ? -9.466 -14.130 15.133 1.00 90.00 80 VAL A O 1
ATOM 669 N N . GLU A 1 81 ? -11.648 -13.850 14.694 1.00 86.12 81 GLU A N 1
ATOM 670 C CA . GLU A 1 81 ? -11.787 -15.119 13.980 1.00 86.12 81 GLU A CA 1
ATOM 671 C C . GLU A 1 81 ? -10.968 -15.124 12.682 1.00 86.12 81 GLU A C 1
ATOM 673 O O . GLU A 1 81 ? -11.156 -14.300 11.779 1.00 86.12 81 GLU A O 1
ATOM 678 N N . VAL A 1 82 ? -10.068 -16.099 12.556 1.00 82.12 82 VAL A N 1
ATOM 679 C CA . VAL A 1 82 ? -9.237 -16.252 11.362 1.00 82.12 82 VAL A CA 1
ATOM 680 C C . VAL A 1 82 ? -10.056 -16.887 10.243 1.00 82.12 82 VAL A C 1
ATOM 682 O O . VAL A 1 82 ? -10.408 -18.064 10.290 1.00 82.12 82 VAL A O 1
ATOM 685 N N . ARG A 1 83 ? -10.288 -16.136 9.165 1.00 76.12 83 ARG A N 1
ATOM 686 C CA . ARG A 1 83 ? -10.758 -16.712 7.900 1.00 76.12 83 ARG A CA 1
ATOM 687 C C . ARG A 1 83 ? -9.571 -17.139 7.049 1.00 76.12 83 ARG A C 1
ATOM 689 O O . ARG A 1 83 ? -8.968 -16.319 6.358 1.00 76.12 83 ARG A O 1
ATOM 696 N N . VAL A 1 84 ? -9.264 -18.432 7.056 1.00 75.25 84 VAL A N 1
ATOM 697 C CA . VAL A 1 84 ? -8.314 -19.012 6.101 1.00 75.25 84 VAL A CA 1
ATOM 698 C C . VAL A 1 84 ? -9.030 -19.202 4.765 1.00 75.25 84 VAL A C 1
ATOM 700 O O . VAL A 1 84 ? -9.909 -20.050 4.633 1.00 75.25 84 VAL A O 1
ATOM 703 N N . VAL A 1 85 ? -8.674 -18.391 3.769 1.00 65.69 85 VAL A N 1
ATOM 704 C CA . VAL A 1 85 ? -9.166 -18.544 2.394 1.00 65.69 85 VAL A CA 1
ATOM 705 C C . VAL A 1 85 ? -8.033 -19.110 1.551 1.00 65.69 85 VAL A C 1
ATOM 707 O O . VAL A 1 85 ? -7.051 -18.419 1.280 1.00 65.69 85 VAL A O 1
ATOM 710 N N . PHE A 1 86 ? -8.163 -20.369 1.135 1.00 55.56 86 PHE A N 1
ATOM 711 C CA . PHE A 1 86 ? -7.249 -20.969 0.170 1.00 55.56 86 PHE A CA 1
ATOM 712 C C . PHE A 1 86 ? -7.508 -20.347 -1.202 1.00 55.56 86 PHE A C 1
ATOM 714 O O . PHE A 1 86 ? -8.557 -20.562 -1.809 1.00 55.56 86 PHE A O 1
ATOM 721 N N . ILE A 1 87 ? -6.557 -19.547 -1.674 1.00 56.50 87 ILE A N 1
ATOM 722 C CA . ILE A 1 87 ? -6.548 -19.056 -3.050 1.00 56.50 87 ILE A CA 1
ATOM 723 C C . ILE A 1 87 ? -6.066 -20.242 -3.897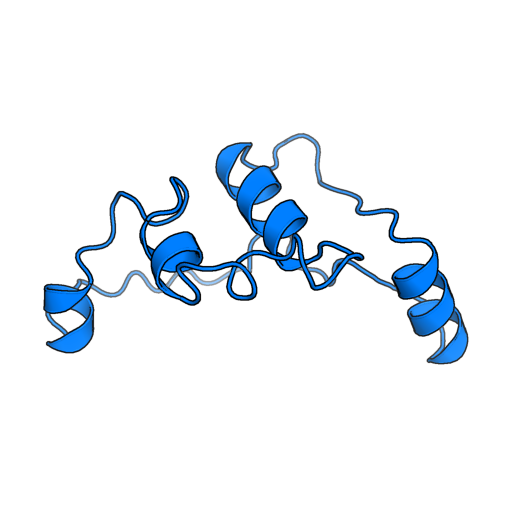 1.00 56.50 87 ILE A C 1
ATOM 725 O O . ILE A 1 87 ? -4.878 -20.557 -3.866 1.00 56.50 87 ILE A O 1
ATOM 729 N N . ARG A 1 88 ? -7.003 -20.955 -4.534 1.00 45.09 88 ARG A N 1
ATOM 730 C CA . ARG A 1 88 ? -6.693 -21.954 -5.568 1.00 45.09 88 ARG A CA 1
ATOM 731 C C . ARG A 1 88 ? -6.234 -21.271 -6.849 1.00 45.09 88 ARG A C 1
ATOM 733 O O . ARG A 1 88 ? -6.786 -20.188 -7.155 1.00 45.09 88 ARG A O 1
#

pLDDT: mean 91.99, std 9.37, range [45.09, 98.06]

Sequence (88 aa):
MMAGRPPFRGNNTSEIYDSIMEHKLKFPRSFNLVAKDIVKKLLEIDRTLRLGCMKNGVRDVLDHKWFQKIDWEDLRQLKVEVRVVFIR

InterPro domains:
  IPR011009 Protein kinase-like domain superfamily [SSF56112] (1-81)

Nearest PDB structures (foldseek):
  2gnj-assembly1_A  TM=9.710E-01  e=9.330E-06  Bos taurus
  2gnf-assembly1_A  TM=9.678E-01  e=1.116E-05  Bos taurus
  3qal-assembly1_E  TM=9.534E-01  e=1.336E-05  Mus musculus
  3a60-assembly1_B  TM=9.518E-01  e=3.278E-05  Homo sapiens
  4rlp-assembly1_A  TM=9.544E-01  e=1.022E-04  Homo sapiens

Organism: Ancylostoma caninum (NCBI:txid29170)

Radius of gyration: 15.69 Å; Cα contacts (8 Å, |Δi|>4): 60; chains: 1; bounding box: 30×35×39 Å

Secondary structure (DSSP, 8-state):
--SSS-SS--SSHHHHHHHHHHT-----TT--HHHHHHHHHHS-SSTTTSTTTSTTTHHHHHTSTTSTT--HHHHHTT-S--------

Foldseek 3Di:
DQQPDDQADDPDPVSSVVRLVVVPGDDDPPGDPLNVVLVCLCSPPDLCSRAQSDPVHCVSVCPRPVNVVDDPVCVVVVVDDDDDDDPD